Protein AF-A0A4Y2S708-F1 (afdb_monomer_lite)

Structure (mmCIF, N/CA/C/O backbone):
data_AF-A0A4Y2S708-F1
#
_entry.id   AF-A0A4Y2S708-F1
#
loop_
_atom_site.group_PDB
_atom_site.id
_atom_site.type_symbol
_atom_site.label_atom_id
_atom_site.label_alt_id
_atom_site.label_comp_id
_atom_site.label_asym_id
_atom_site.label_entity_id
_atom_site.label_seq_id
_atom_site.pdbx_PDB_ins_code
_atom_site.Cartn_x
_atom_site.Cartn_y
_atom_site.Cartn_z
_atom_site.occupancy
_atom_site.B_iso_or_equiv
_atom_site.auth_seq_id
_atom_site.auth_comp_id
_atom_site.auth_asym_id
_atom_site.auth_atom_id
_atom_site.pdbx_PDB_model_num
ATOM 1 N N . MET A 1 1 ? -15.822 1.190 49.342 1.00 62.78 1 MET A N 1
ATOM 2 C CA . MET A 1 1 ? -14.462 1.356 48.765 1.00 62.78 1 MET A CA 1
ATOM 3 C C . MET A 1 1 ? -14.184 0.356 47.641 1.00 62.78 1 MET A C 1
ATOM 5 O O . MET A 1 1 ? -13.714 0.792 46.601 1.00 62.78 1 MET A O 1
ATOM 9 N N . LYS A 1 2 ? -14.502 -0.943 47.800 1.00 67.94 2 LYS A N 1
ATOM 10 C CA . LYS A 1 2 ? -14.349 -1.955 46.733 1.00 67.94 2 LYS A CA 1
ATOM 11 C C . LYS A 1 2 ? -15.223 -1.696 45.495 1.00 67.94 2 LYS A C 1
ATOM 13 O O . LYS A 1 2 ? -14.711 -1.784 44.386 1.00 67.94 2 LYS A O 1
ATOM 18 N N . ASP A 1 3 ? -16.478 -1.296 45.686 1.00 76.81 3 ASP A N 1
ATOM 19 C CA . ASP A 1 3 ? -17.435 -1.170 44.571 1.00 76.81 3 ASP A CA 1
ATOM 20 C C . ASP A 1 3 ? -17.093 -0.006 43.628 1.00 76.81 3 ASP A C 1
ATOM 22 O O . ASP A 1 3 ? -17.078 -0.171 42.413 1.00 76.81 3 ASP A O 1
ATOM 26 N N . GLY A 1 4 ? -16.670 1.138 44.179 1.00 85.38 4 GLY A N 1
ATOM 27 C CA . GLY A 1 4 ? -16.235 2.287 43.374 1.00 85.38 4 GLY A CA 1
ATOM 28 C C . GLY A 1 4 ? -14.903 2.078 42.641 1.00 85.38 4 GLY A C 1
ATOM 29 O O . GLY A 1 4 ? -14.656 2.724 41.625 1.00 85.38 4 GLY A O 1
ATOM 30 N N . PHE A 1 5 ? -14.030 1.184 43.123 1.00 81.44 5 PHE A N 1
ATOM 31 C CA . PHE A 1 5 ? -12.820 0.805 42.38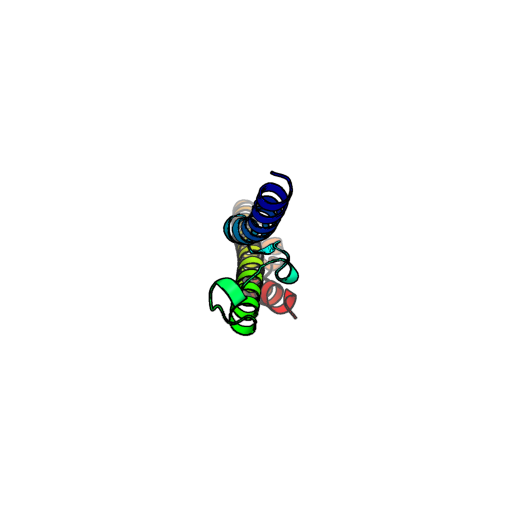5 1.00 81.44 5 PHE A CA 1
ATOM 32 C C . PHE A 1 5 ? -13.162 -0.101 41.201 1.00 81.44 5 PHE A C 1
ATOM 34 O O . PHE A 1 5 ? -12.671 0.141 40.102 1.00 81.44 5 PHE A O 1
ATOM 41 N N . ALA A 1 6 ? -14.018 -1.105 41.413 1.00 84.88 6 ALA A N 1
ATOM 42 C CA . ALA A 1 6 ? -14.458 -2.007 40.352 1.00 84.88 6 ALA A CA 1
ATOM 43 C C . ALA A 1 6 ? -15.140 -1.236 39.209 1.00 84.88 6 ALA A C 1
ATOM 45 O O . ALA A 1 6 ? -14.780 -1.418 38.050 1.00 84.88 6 ALA A O 1
ATOM 46 N N . GLU A 1 7 ? -16.031 -0.299 39.538 1.00 86.00 7 GLU A N 1
ATOM 47 C CA . GLU A 1 7 ? -16.711 0.552 38.556 1.00 86.00 7 GLU A CA 1
ATOM 48 C C . GLU A 1 7 ? -15.729 1.416 37.743 1.00 86.00 7 GLU A C 1
ATOM 50 O O . GLU A 1 7 ? -15.747 1.403 36.511 1.00 86.00 7 GLU A O 1
ATOM 55 N N . ARG A 1 8 ? -14.811 2.126 38.415 1.00 84.25 8 ARG A N 1
ATOM 56 C CA . ARG A 1 8 ? -13.795 2.956 37.740 1.00 84.25 8 ARG A CA 1
ATOM 57 C C . ARG A 1 8 ? -12.823 2.127 36.905 1.00 84.25 8 ARG A C 1
ATOM 59 O O . ARG A 1 8 ? -12.351 2.598 35.874 1.00 84.25 8 ARG A O 1
ATOM 66 N N . PHE A 1 9 ? -12.509 0.908 37.338 1.00 77.38 9 PHE A N 1
ATOM 67 C CA . PHE A 1 9 ? -11.649 -0.005 36.594 1.00 77.38 9 PHE A CA 1
ATOM 68 C C . PHE A 1 9 ? -12.329 -0.510 35.312 1.00 77.38 9 PHE A C 1
ATOM 70 O O . PHE A 1 9 ? -11.681 -0.575 34.268 1.00 77.38 9 PHE A O 1
ATOM 77 N N . GLU A 1 10 ? -13.634 -0.793 35.346 1.00 80.50 10 GLU A N 1
ATOM 78 C CA . GLU A 1 10 ? -14.406 -1.130 34.142 1.00 80.50 10 GLU A CA 1
ATOM 79 C C . GLU A 1 10 ? -14.534 0.051 33.171 1.00 80.50 10 GLU A C 1
ATOM 81 O O . GLU A 1 10 ? -14.322 -0.101 31.964 1.00 80.50 10 GLU A O 1
ATOM 86 N N . GLN A 1 11 ? -14.773 1.258 33.690 1.00 79.00 11 GLN A N 1
ATOM 87 C CA . GLN A 1 11 ? -14.733 2.482 32.883 1.00 79.00 11 GLN A CA 1
ATOM 88 C C . GLN A 1 11 ? -13.351 2.695 32.257 1.00 79.00 11 GLN A C 1
ATOM 90 O O . GLN A 1 11 ? -13.249 3.022 31.078 1.00 79.00 11 GLN A O 1
ATOM 95 N N . PHE A 1 12 ? -12.271 2.462 33.009 1.00 77.69 12 PHE A N 1
ATOM 96 C CA . PHE A 1 12 ? -10.911 2.558 32.486 1.00 77.69 12 PHE A CA 1
ATOM 97 C C . PHE A 1 12 ? -10.649 1.548 31.365 1.00 77.69 12 PHE A C 1
ATOM 99 O O . PHE A 1 12 ? -10.101 1.930 30.334 1.00 77.69 12 PHE A O 1
ATOM 106 N N . LYS A 1 13 ? -11.055 0.281 31.528 1.00 73.31 13 LYS A N 1
ATOM 107 C CA . LYS A 1 13 ? -10.931 -0.735 30.469 1.00 73.31 13 LYS A CA 1
ATOM 108 C C . LYS A 1 13 ? -11.685 -0.320 29.204 1.00 73.31 13 LYS A C 1
ATOM 110 O O . LYS A 1 13 ? -11.125 -0.413 28.118 1.00 73.31 13 LYS A O 1
ATOM 115 N N . THR A 1 14 ? -12.890 0.223 29.362 1.00 74.62 14 THR A N 1
ATOM 116 C CA . THR A 1 14 ? -13.697 0.751 28.253 1.00 74.62 14 THR A CA 1
ATOM 117 C C . THR A 1 14 ? -13.000 1.924 27.554 1.00 74.62 14 THR A C 1
ATOM 119 O O . THR A 1 14 ? -12.827 1.926 26.337 1.00 74.62 14 THR A O 1
ATOM 122 N N . ASN A 1 15 ? -12.513 2.896 28.328 1.00 80.06 15 ASN A N 1
ATOM 123 C CA . ASN A 1 15 ? -11.806 4.065 27.806 1.00 80.06 15 ASN A CA 1
ATOM 124 C C . ASN A 1 15 ? -10.488 3.688 27.126 1.00 80.06 15 ASN A C 1
ATOM 126 O O . ASN A 1 15 ? -10.103 4.313 26.143 1.00 80.06 15 ASN A O 1
ATOM 130 N N . LYS A 1 16 ? -9.795 2.659 27.622 1.00 83.25 16 LYS A N 1
ATOM 131 C CA . LYS A 1 16 ? -8.536 2.176 27.052 1.00 83.25 16 LYS A CA 1
ATOM 132 C C . LYS A 1 16 ? -8.720 1.695 25.612 1.00 83.25 16 LYS A C 1
ATOM 134 O O . LYS A 1 16 ? -7.917 2.067 24.760 1.00 83.25 16 LYS A O 1
ATOM 139 N N . SER A 1 17 ? -9.764 0.917 25.331 1.00 79.00 17 SER A N 1
ATOM 140 C CA . SER A 1 17 ? -10.054 0.432 23.975 1.00 79.00 17 SER A CA 1
ATOM 141 C C . SER A 1 17 ? -10.441 1.573 23.030 1.00 79.00 17 SER A C 1
ATOM 143 O O . SER A 1 17 ? -9.963 1.629 21.899 1.00 79.00 17 SER A O 1
ATOM 145 N N . THR A 1 18 ? -11.217 2.549 23.512 1.00 82.31 18 THR A N 1
ATOM 146 C CA . THR A 1 18 ? -11.538 3.768 22.748 1.00 82.31 18 THR A CA 1
ATOM 147 C C . THR A 1 18 ? -10.291 4.605 22.446 1.00 82.31 18 THR A C 1
ATOM 149 O O . THR A 1 18 ? -10.117 5.085 21.330 1.00 82.31 18 THR A O 1
ATOM 152 N N . LEU A 1 19 ? -9.379 4.754 23.410 1.00 84.19 19 LEU A N 1
ATOM 153 C CA . LEU A 1 19 ? -8.104 5.445 23.198 1.00 84.19 19 LEU A CA 1
ATOM 154 C C . LEU A 1 19 ? -7.201 4.693 22.212 1.00 84.19 19 LEU A C 1
ATOM 156 O O . LEU A 1 19 ? -6.520 5.329 21.408 1.00 84.19 19 LEU A O 1
ATOM 160 N N . ALA A 1 20 ? -7.214 3.358 22.235 1.00 86.19 20 ALA A N 1
ATOM 161 C CA . ALA A 1 20 ? -6.473 2.546 21.275 1.00 86.19 20 ALA A CA 1
ATOM 162 C C . ALA A 1 20 ? -6.935 2.813 19.835 1.00 86.19 20 ALA A C 1
ATOM 164 O O . ALA A 1 20 ? -6.083 2.962 18.963 1.00 86.19 20 ALA A O 1
ATOM 165 N N . LEU A 1 21 ? -8.245 2.991 19.609 1.00 85.38 21 LEU A N 1
ATOM 166 C CA . LEU A 1 21 ? -8.795 3.365 18.301 1.00 85.38 21 LEU A CA 1
ATOM 167 C C . LEU A 1 21 ? -8.226 4.696 17.791 1.00 85.38 21 LEU A C 1
ATOM 169 O O . LEU A 1 21 ? -7.918 4.816 16.612 1.00 85.38 21 LEU A O 1
ATOM 173 N N . ILE A 1 22 ? -8.065 5.690 18.667 1.00 84.88 22 ILE A N 1
ATOM 174 C CA . ILE A 1 22 ? -7.548 7.018 18.293 1.00 84.88 22 ILE A CA 1
ATOM 175 C C . ILE A 1 22 ? -6.052 6.953 17.962 1.00 84.88 22 ILE A C 1
ATOM 177 O O . ILE A 1 22 ? -5.593 7.600 17.023 1.00 84.88 22 ILE A O 1
ATOM 181 N N . VAL A 1 23 ? -5.286 6.181 18.737 1.00 87.81 23 VAL A N 1
ATOM 182 C CA . VAL A 1 23 ? -3.824 6.096 18.598 1.00 87.81 23 VAL A CA 1
ATOM 183 C C . VAL A 1 23 ? -3.410 5.142 17.476 1.00 87.81 23 VAL A C 1
ATOM 185 O O . VAL A 1 23 ? -2.415 5.385 16.798 1.00 87.81 23 VAL A O 1
ATOM 188 N N . ASN A 1 24 ? -4.140 4.043 17.285 1.00 89.06 24 ASN A N 1
ATOM 189 C CA . ASN A 1 24 ? -3.820 3.014 16.303 1.00 89.06 24 ASN A CA 1
ATOM 190 C C . ASN A 1 24 ? -5.091 2.366 15.716 1.00 89.06 24 ASN A C 1
ATOM 192 O O . ASN A 1 24 ? -5.394 1.197 15.998 1.00 89.06 24 ASN A O 1
ATOM 196 N N . PRO A 1 25 ? -5.846 3.104 14.884 1.00 86.56 25 PRO A N 1
ATOM 197 C CA . PRO A 1 25 ? -7.157 2.668 14.405 1.00 86.56 25 PRO A CA 1
ATOM 198 C C . PRO A 1 25 ? -7.110 1.367 13.597 1.00 86.56 25 PRO A C 1
ATOM 200 O O . PRO A 1 25 ? -8.031 0.559 13.672 1.00 86.56 25 PRO A O 1
ATOM 203 N N . LEU A 1 26 ? -6.021 1.123 12.863 1.00 87.50 26 LEU A N 1
ATOM 204 C CA . LEU A 1 26 ? -5.879 -0.046 11.989 1.00 87.50 26 LEU A CA 1
ATOM 205 C C . LEU A 1 26 ? -5.740 -1.369 12.761 1.00 87.50 26 LEU A C 1
ATOM 207 O O . LEU A 1 26 ? -6.194 -2.409 12.277 1.00 87.50 26 LEU A O 1
ATOM 211 N N . ASN A 1 27 ? -5.161 -1.320 13.964 1.00 85.50 27 ASN A N 1
ATOM 212 C CA . ASN A 1 27 ? -4.853 -2.496 14.786 1.00 85.50 27 ASN A CA 1
ATOM 213 C C . ASN A 1 27 ? -5.799 -2.679 15.977 1.00 85.50 27 ASN A C 1
ATOM 215 O O . ASN A 1 27 ? -5.622 -3.603 16.771 1.00 85.50 27 ASN A O 1
ATOM 219 N N . THR A 1 28 ? -6.780 -1.795 16.141 1.00 84.12 28 THR A N 1
ATOM 220 C CA . THR A 1 28 ? -7.674 -1.848 17.297 1.00 84.12 28 THR A CA 1
ATOM 221 C C . THR A 1 28 ? -8.702 -2.966 17.143 1.00 84.12 28 THR A C 1
ATOM 223 O O . THR A 1 28 ? -9.325 -3.118 16.090 1.00 84.12 2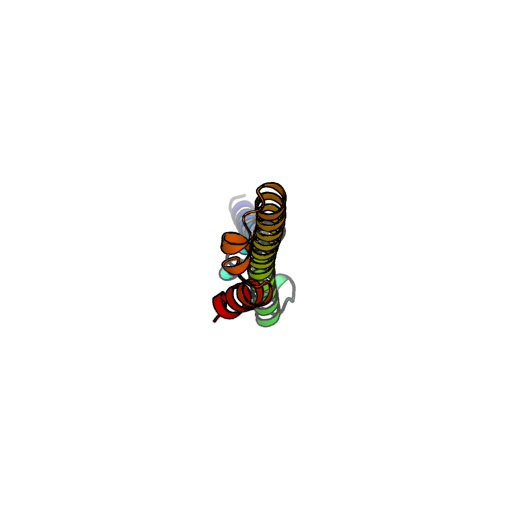8 THR A O 1
ATOM 226 N N . ASN A 1 29 ? -8.908 -3.741 18.212 1.00 81.31 29 ASN A N 1
ATOM 227 C CA . ASN A 1 29 ? -9.979 -4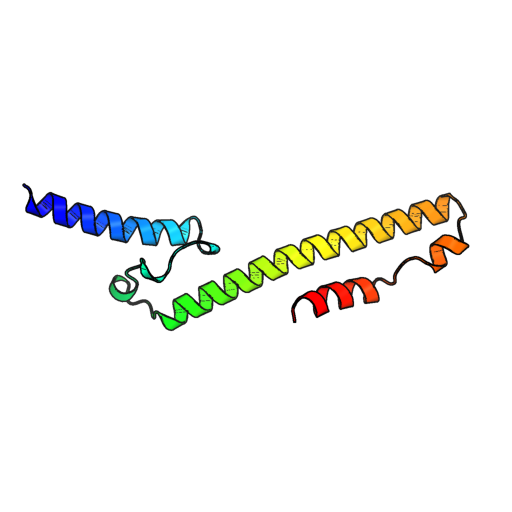.726 18.278 1.00 81.31 29 ASN A CA 1
ATOM 228 C C . ASN A 1 29 ? -11.325 -4.012 18.462 1.00 81.31 29 ASN A C 1
ATOM 230 O O . ASN A 1 29 ? -11.651 -3.551 19.554 1.00 81.31 29 ASN A O 1
ATOM 234 N N . THR A 1 30 ? -12.126 -3.942 17.401 1.00 77.25 30 THR A N 1
ATOM 235 C CA . THR A 1 30 ? -13.436 -3.275 17.427 1.00 77.25 30 THR A CA 1
ATOM 236 C C . THR A 1 30 ? -14.435 -3.937 18.367 1.00 77.25 30 THR A C 1
ATOM 238 O O . THR A 1 30 ? -15.365 -3.275 18.810 1.00 77.25 30 THR A O 1
ATOM 241 N N . ASN A 1 31 ? -14.238 -5.216 18.708 1.00 80.94 31 ASN A N 1
ATOM 242 C CA . ASN A 1 31 ? -15.126 -5.950 19.614 1.00 80.94 31 ASN A CA 1
ATOM 243 C C . ASN A 1 31 ? -14.997 -5.485 21.072 1.00 80.94 31 ASN A C 1
ATOM 245 O O . ASN A 1 31 ? -15.873 -5.758 21.884 1.00 80.94 31 ASN A O 1
ATOM 249 N N . GLU A 1 32 ? -13.902 -4.803 21.414 1.00 79.50 32 GLU A N 1
ATOM 250 C CA . GLU A 1 32 ? -13.637 -4.302 22.767 1.00 79.50 32 GLU A CA 1
ATOM 251 C C . GLU A 1 32 ? -14.052 -2.833 22.950 1.00 79.50 32 GLU A C 1
ATOM 253 O O . GLU A 1 32 ? -13.869 -2.270 24.030 1.00 79.50 32 GLU A O 1
ATOM 258 N N . ILE A 1 33 ? -14.590 -2.193 21.907 1.00 81.69 33 ILE A N 1
ATOM 259 C CA . ILE A 1 33 ? -15.009 -0.790 21.939 1.00 81.69 33 ILE A CA 1
ATOM 260 C C . ILE A 1 33 ? -16.498 -0.725 22.286 1.00 81.69 33 ILE A C 1
ATOM 262 O O . ILE A 1 33 ? -17.338 -1.242 21.553 1.00 81.69 33 ILE A O 1
ATOM 266 N N . ASN A 1 34 ? -16.844 -0.033 23.374 1.00 77.88 34 ASN A N 1
ATOM 267 C CA . ASN A 1 34 ? -18.238 0.210 23.752 1.00 77.88 34 ASN A CA 1
ATOM 268 C C . ASN A 1 34 ? -18.852 1.349 22.917 1.00 77.88 34 ASN A C 1
ATOM 270 O O . ASN A 1 34 ? -19.064 2.462 23.397 1.00 77.88 34 ASN A O 1
ATOM 274 N N . ILE A 1 35 ? -19.104 1.073 21.644 1.00 77.00 35 ILE A N 1
ATOM 275 C CA . ILE A 1 35 ? -19.636 2.027 20.661 1.00 77.00 35 ILE A CA 1
ATOM 276 C C . ILE A 1 35 ? -21.080 2.466 20.940 1.00 77.00 35 ILE A C 1
ATOM 278 O O . ILE A 1 35 ? -21.437 3.607 20.644 1.00 77.00 35 ILE A O 1
ATOM 282 N N . GLU A 1 36 ? -21.882 1.603 21.571 1.00 75.00 36 GLU A N 1
ATOM 283 C CA . GLU A 1 36 ? -23.281 1.886 21.916 1.00 75.00 36 GLU A CA 1
ATOM 284 C C . GLU A 1 36 ? -23.390 3.061 22.891 1.00 75.00 36 GLU A C 1
ATOM 286 O O . GLU A 1 36 ? -24.262 3.916 22.746 1.00 75.00 36 GLU A O 1
ATOM 291 N N . SER A 1 37 ? -22.447 3.163 23.836 1.00 75.62 37 SER A N 1
ATOM 292 C CA . SER A 1 37 ? -22.396 4.266 24.806 1.00 75.62 37 SER A CA 1
ATOM 293 C C . SER A 1 37 ? -22.189 5.648 24.172 1.00 75.62 37 SER A C 1
ATOM 295 O O . SER A 1 37 ? -22.511 6.660 24.793 1.00 75.62 37 SER A O 1
ATOM 297 N N . PHE A 1 38 ? -21.704 5.699 22.927 1.00 75.81 38 PHE A N 1
ATOM 298 C CA . PHE A 1 38 ? -21.497 6.934 22.169 1.00 75.81 38 PHE A CA 1
ATOM 299 C C . PHE A 1 38 ? -22.609 7.208 21.147 1.00 75.81 38 PHE A C 1
ATOM 301 O O . PHE A 1 38 ? -22.537 8.205 20.431 1.00 75.81 38 PHE A O 1
ATOM 308 N N . GLY A 1 39 ? -23.622 6.337 21.049 1.00 81.12 39 GLY A N 1
ATOM 309 C CA . GLY A 1 39 ? -24.662 6.438 20.021 1.00 81.12 39 GLY A CA 1
ATOM 310 C C . GLY A 1 39 ? -24.131 6.246 18.595 1.00 81.12 39 GLY A C 1
ATOM 311 O O . GLY A 1 39 ? -24.718 6.770 17.650 1.00 81.12 39 GLY A O 1
ATOM 312 N N . ILE A 1 40 ? -23.004 5.543 18.435 1.00 83.56 40 ILE A N 1
ATOM 313 C CA . ILE A 1 40 ? -22.373 5.281 17.137 1.00 83.56 40 ILE A CA 1
ATOM 314 C C . ILE A 1 40 ? -22.898 3.959 16.577 1.00 83.56 40 ILE A C 1
ATOM 316 O O . ILE A 1 40 ? -22.907 2.944 17.273 1.00 83.56 40 ILE A O 1
ATOM 320 N N . ASP A 1 41 ? -23.279 3.960 15.299 1.00 87.50 41 ASP A N 1
ATOM 321 C CA . ASP A 1 41 ? -23.665 2.739 14.596 1.00 87.50 41 ASP A CA 1
ATOM 322 C C . ASP A 1 41 ? -22.456 1.815 14.359 1.00 87.50 41 ASP A C 1
ATOM 324 O O . ASP A 1 41 ? -21.432 2.216 13.796 1.00 87.50 41 ASP A O 1
ATOM 328 N N . ALA A 1 42 ? -22.593 0.555 14.778 1.00 83.88 42 ALA A N 1
ATOM 329 C CA . ALA A 1 42 ? -21.543 -0.454 14.674 1.00 83.88 42 ALA A CA 1
ATOM 330 C C . ALA A 1 42 ? -21.158 -0.763 13.226 1.00 83.88 42 ALA A C 1
ATOM 332 O O . ALA A 1 42 ? -19.971 -0.912 12.923 1.00 83.88 42 ALA A O 1
ATOM 333 N N . GLY A 1 43 ? -22.151 -0.833 12.335 1.00 87.31 43 GLY A N 1
ATOM 334 C CA . GLY A 1 43 ? -21.933 -1.093 10.917 1.00 87.31 43 GLY A CA 1
ATOM 335 C C . GLY A 1 43 ? -21.136 0.032 10.266 1.00 87.31 43 GLY A C 1
ATOM 336 O O . GLY A 1 43 ? -20.133 -0.224 9.600 1.00 87.31 43 GLY A O 1
ATOM 337 N N . LEU A 1 44 ? -21.517 1.283 10.528 1.00 88.31 44 LEU A N 1
ATOM 338 C CA . LEU A 1 44 ? -20.831 2.465 10.020 1.00 88.31 44 LEU A CA 1
ATOM 339 C C . LEU A 1 44 ? -19.371 2.520 10.481 1.00 88.31 44 LEU A C 1
ATOM 341 O O . LEU A 1 44 ? -18.486 2.757 9.658 1.00 88.31 44 LEU A O 1
ATOM 345 N N . LEU A 1 45 ? -19.100 2.263 11.766 1.00 85.94 45 LEU A N 1
ATOM 346 C CA . LEU A 1 45 ? -17.726 2.251 12.274 1.00 85.94 45 LEU A CA 1
ATOM 347 C C . LEU A 1 45 ? -16.887 1.155 11.602 1.00 85.94 45 LEU A C 1
ATOM 349 O O . LEU A 1 45 ? -15.750 1.407 11.197 1.00 85.94 45 LEU A O 1
ATOM 353 N N . GLN A 1 46 ? -17.439 -0.051 11.451 1.00 85.75 46 GLN A N 1
ATOM 354 C CA . GLN A 1 46 ? -16.750 -1.145 10.763 1.00 85.75 46 GLN A CA 1
ATOM 355 C C . GLN A 1 46 ? -16.446 -0.790 9.305 1.00 85.75 46 GLN A C 1
ATOM 357 O O . GLN A 1 46 ? -15.319 -0.993 8.853 1.00 85.75 46 GLN A O 1
ATOM 362 N N . MET A 1 47 ? -17.407 -0.201 8.589 1.00 89.75 47 MET A N 1
ATOM 363 C CA . MET A 1 47 ? -17.215 0.253 7.210 1.00 89.75 47 MET A CA 1
ATOM 364 C C . MET A 1 47 ? -16.116 1.314 7.104 1.00 89.75 47 MET A C 1
ATOM 366 O O . MET A 1 47 ? -15.258 1.220 6.228 1.00 89.75 47 MET A O 1
ATOM 370 N N . GLN A 1 48 ? -16.088 2.291 8.015 1.00 89.12 48 GLN A N 1
ATOM 371 C CA . GLN A 1 48 ? -15.048 3.323 8.036 1.00 89.12 48 GLN A CA 1
ATOM 372 C C . GLN A 1 48 ? -13.655 2.747 8.318 1.00 89.12 48 GLN A C 1
ATOM 374 O O . GLN A 1 48 ? -12.677 3.161 7.695 1.00 89.12 48 GLN A O 1
ATOM 379 N N . LEU A 1 49 ? -13.547 1.767 9.217 1.00 89.44 49 LEU A N 1
ATOM 380 C CA . LEU A 1 49 ? -12.273 1.104 9.504 1.00 89.44 49 LEU A CA 1
ATOM 381 C C . LEU A 1 49 ? -11.797 0.222 8.347 1.00 89.44 49 LEU A C 1
ATOM 383 O O . LEU A 1 49 ? -10.596 0.164 8.083 1.00 89.44 49 LEU A O 1
ATOM 387 N N . MET A 1 50 ? -12.714 -0.438 7.635 1.00 90.38 50 MET A N 1
ATOM 388 C CA . MET A 1 50 ? -12.385 -1.156 6.401 1.00 90.38 50 MET A CA 1
ATOM 389 C C . MET A 1 50 ? -11.872 -0.201 5.321 1.00 90.38 50 MET A C 1
ATOM 391 O O . MET A 1 50 ? -10.831 -0.468 4.725 1.00 90.38 50 MET A O 1
ATOM 395 N N . ASP A 1 51 ? -12.548 0.929 5.112 1.00 92.94 51 ASP A N 1
ATOM 396 C CA . ASP A 1 51 ? -12.116 1.957 4.160 1.00 92.94 51 ASP A CA 1
ATOM 397 C C . ASP A 1 51 ? -10.723 2.505 4.514 1.00 92.94 51 ASP A C 1
ATOM 399 O O . ASP A 1 51 ? -9.858 2.636 3.648 1.00 92.94 51 ASP A O 1
ATOM 403 N N . LEU A 1 52 ? -10.448 2.737 5.802 1.00 92.44 52 LEU A N 1
ATOM 404 C CA . LEU A 1 52 ? -9.129 3.172 6.261 1.00 92.44 52 LEU A CA 1
ATOM 405 C C . LEU A 1 52 ? -8.036 2.126 5.985 1.00 92.44 52 LEU A C 1
ATOM 407 O O . LEU A 1 52 ? -6.963 2.486 5.506 1.00 92.44 52 LEU A O 1
ATOM 411 N N . LYS A 1 53 ? -8.308 0.836 6.231 1.00 91.06 53 LYS A N 1
ATOM 412 C CA . LYS A 1 53 ? -7.379 -0.266 5.913 1.00 91.06 53 LYS A CA 1
ATOM 413 C C . LYS A 1 53 ? -7.091 -0.362 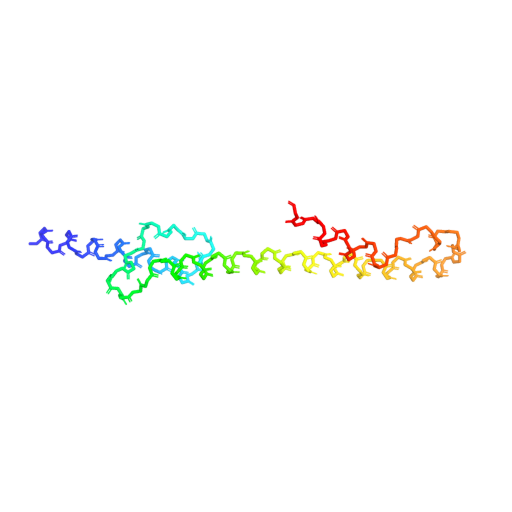4.419 1.00 91.06 53 LYS A C 1
ATOM 415 O O . LYS A 1 53 ? -5.946 -0.560 4.023 1.00 91.06 53 LYS A O 1
ATOM 420 N N . ILE A 1 54 ? -8.120 -0.200 3.590 1.00 92.31 54 ILE A N 1
ATOM 421 C CA . ILE A 1 54 ? -7.975 -0.191 2.133 1.00 92.31 54 ILE A CA 1
ATOM 422 C C . ILE A 1 54 ? -7.103 0.997 1.710 1.00 92.31 54 ILE A C 1
ATOM 424 O O . ILE A 1 54 ? -6.154 0.810 0.952 1.00 92.31 54 ILE A O 1
ATOM 428 N N . LYS A 1 55 ? -7.356 2.202 2.234 1.00 93.25 55 LYS A N 1
ATOM 429 C CA . LYS A 1 55 ? -6.534 3.391 1.949 1.00 93.25 55 LYS A CA 1
ATOM 430 C C . LYS A 1 55 ? -5.071 3.208 2.347 1.00 93.25 55 LYS A C 1
ATOM 432 O O . LYS A 1 55 ? -4.197 3.588 1.571 1.00 93.25 55 LYS A O 1
ATOM 437 N N . ASP A 1 56 ? -4.805 2.622 3.511 1.00 93.06 56 ASP A N 1
ATOM 438 C CA . ASP A 1 56 ? -3.444 2.331 3.973 1.00 93.06 56 ASP A CA 1
ATOM 439 C C . ASP A 1 56 ? -2.721 1.352 3.031 1.00 93.06 56 ASP A C 1
ATOM 441 O O . ASP A 1 56 ? -1.624 1.640 2.545 1.00 93.06 56 ASP A O 1
ATOM 445 N N . LEU A 1 57 ? -3.393 0.258 2.652 1.00 92.00 57 LEU A N 1
ATOM 446 C CA . LEU A 1 57 ? -2.881 -0.708 1.676 1.00 92.00 57 LEU A CA 1
ATOM 447 C C . LEU A 1 57 ? -2.542 -0.045 0.330 1.00 92.00 57 LEU A C 1
ATOM 449 O O . LEU A 1 57 ? -1.472 -0.282 -0.238 1.00 92.00 57 LEU A O 1
ATOM 453 N N . TRP A 1 58 ? -3.442 0.796 -0.184 1.00 93.69 58 TRP A N 1
ATOM 454 C CA . TRP A 1 58 ? -3.226 1.529 -1.431 1.00 93.69 58 TRP A CA 1
ATOM 455 C C . TRP A 1 58 ? -2.085 2.537 -1.327 1.00 93.69 58 TRP A C 1
ATOM 457 O O . TRP A 1 58 ? -1.292 2.648 -2.260 1.00 93.69 58 TRP A O 1
ATOM 467 N N . SER A 1 59 ? -1.959 3.233 -0.196 1.00 94.06 59 SER A N 1
ATOM 468 C CA . SER A 1 59 ? -0.857 4.164 0.062 1.00 94.06 59 SER A CA 1
ATOM 469 C C . SER A 1 59 ? 0.504 3.464 -0.029 1.00 94.06 59 SER A C 1
ATOM 471 O O . SER A 1 59 ? 1.407 3.938 -0.727 1.00 94.06 59 SER A O 1
ATOM 473 N N . GLY A 1 60 ? 0.633 2.285 0.591 1.00 93.00 60 GLY A N 1
ATOM 474 C CA . GLY A 1 60 ? 1.841 1.461 0.503 1.00 93.00 60 GLY A CA 1
ATOM 475 C C . GLY A 1 60 ? 2.168 1.049 -0.935 1.00 93.00 60 GLY A C 1
ATOM 476 O O . GLY A 1 60 ? 3.291 1.249 -1.400 1.00 93.00 60 GLY A O 1
ATOM 477 N N . LYS A 1 61 ? 1.172 0.560 -1.685 1.00 91.31 61 LYS A N 1
ATOM 478 C CA . LYS A 1 61 ? 1.350 0.165 -3.094 1.00 91.31 61 LYS A CA 1
ATOM 479 C C . LYS A 1 61 ? 1.716 1.335 -4.002 1.00 91.31 61 LYS A C 1
ATOM 481 O O . LYS A 1 61 ? 2.575 1.184 -4.867 1.00 91.31 61 LYS A O 1
ATOM 486 N N . PHE A 1 62 ? 1.102 2.503 -3.819 1.00 94.44 62 PHE A N 1
ATOM 487 C CA . PHE A 1 62 ? 1.461 3.692 -4.594 1.00 94.44 62 PHE A CA 1
ATOM 488 C C . PHE A 1 62 ? 2.862 4.196 -4.259 1.00 94.44 62 PHE A C 1
ATOM 490 O O . PHE A 1 62 ? 3.568 4.646 -5.159 1.00 94.44 62 PHE A O 1
ATOM 497 N N . THR A 1 63 ? 3.291 4.065 -3.003 1.00 96.50 63 THR A N 1
ATOM 498 C CA . THR A 1 63 ? 4.670 4.367 -2.602 1.00 96.50 63 THR A CA 1
ATOM 499 C C . THR A 1 63 ? 5.658 3.434 -3.302 1.00 96.50 63 THR A C 1
ATOM 501 O O . THR A 1 63 ? 6.628 3.901 -3.894 1.00 96.50 63 THR A O 1
ATOM 504 N N . GLU A 1 64 ? 5.381 2.129 -3.323 1.00 95.50 64 GLU A N 1
ATOM 505 C CA . GLU A 1 64 ? 6.216 1.149 -4.025 1.00 95.50 64 GLU A CA 1
ATOM 506 C C . GLU A 1 64 ? 6.248 1.396 -5.543 1.00 95.50 64 GLU A C 1
ATOM 508 O O . GLU A 1 64 ? 7.318 1.394 -6.156 1.00 95.50 64 GLU A O 1
ATOM 513 N N . LEU A 1 65 ? 5.087 1.648 -6.159 1.00 95.75 65 LEU A N 1
ATOM 514 C CA . LEU A 1 65 ? 4.990 1.970 -7.583 1.00 95.75 65 LEU A CA 1
ATOM 515 C C . LEU A 1 65 ? 5.793 3.229 -7.917 1.00 95.75 65 LEU A C 1
ATOM 517 O O . LEU A 1 65 ? 6.537 3.230 -8.895 1.00 95.75 65 LEU A O 1
ATOM 521 N N . LYS A 1 66 ? 5.682 4.278 -7.095 1.00 96.94 66 LYS A N 1
ATOM 522 C CA . LYS A 1 66 ? 6.465 5.503 -7.254 1.00 96.94 66 LYS A CA 1
ATOM 523 C C . LYS A 1 66 ? 7.965 5.198 -7.257 1.00 96.94 66 LYS A C 1
ATOM 525 O O . LYS A 1 66 ? 8.640 5.599 -8.199 1.00 96.94 66 LYS A O 1
ATOM 530 N N . SER A 1 67 ? 8.471 4.449 -6.275 1.00 97.06 67 SER A N 1
ATOM 531 C CA . SER A 1 67 ? 9.896 4.090 -6.228 1.00 97.06 67 SER A CA 1
ATOM 532 C C . SER A 1 67 ? 10.342 3.272 -7.441 1.00 97.06 67 SER A C 1
ATOM 534 O O . SER A 1 67 ? 11.406 3.542 -7.988 1.00 97.06 67 SER A O 1
ATOM 536 N N . LYS A 1 68 ? 9.522 2.329 -7.925 1.00 96.25 68 LYS A N 1
ATOM 537 C CA . LYS A 1 68 ? 9.831 1.570 -9.151 1.00 96.25 68 LYS A CA 1
ATOM 538 C C . LYS A 1 68 ? 9.907 2.465 -10.388 1.00 96.25 68 LYS A C 1
ATOM 540 O O . LYS A 1 68 ? 10.747 2.237 -11.250 1.00 96.25 68 LYS A O 1
ATOM 545 N N . LEU A 1 69 ? 9.037 3.471 -10.491 1.00 97.00 69 LEU A N 1
ATOM 546 C CA . LEU A 1 69 ? 9.065 4.433 -11.596 1.00 97.00 69 LEU A CA 1
ATOM 547 C C . LEU A 1 69 ? 10.295 5.344 -11.530 1.00 97.00 69 LEU A C 1
ATOM 549 O O . LEU A 1 69 ? 10.913 5.599 -12.561 1.00 97.00 69 LEU A O 1
ATOM 553 N N . GLU A 1 70 ? 10.668 5.798 -10.333 1.00 97.62 70 GLU A N 1
ATOM 554 C CA . GLU A 1 70 ? 11.896 6.568 -10.113 1.00 97.62 70 GLU A CA 1
ATOM 555 C C . GLU A 1 70 ? 13.137 5.746 -10.490 1.00 97.62 70 GLU A C 1
ATOM 557 O O . GLU A 1 70 ? 13.986 6.221 -11.242 1.00 97.62 70 GLU A O 1
ATOM 562 N N . GLU A 1 71 ? 13.216 4.490 -10.042 1.00 97.00 71 GLU A N 1
ATOM 563 C CA . GLU A 1 71 ? 14.315 3.583 -10.380 1.00 97.00 71 GLU A CA 1
ATOM 564 C C . GLU A 1 71 ? 14.400 3.318 -11.888 1.00 97.00 71 GLU A C 1
ATOM 566 O O . GLU A 1 71 ? 15.488 3.366 -12.464 1.00 97.00 71 GLU A O 1
ATOM 571 N N . LEU A 1 72 ? 13.260 3.096 -12.547 1.00 96.69 72 LEU A N 1
ATOM 572 C CA . LEU A 1 72 ? 13.198 2.900 -13.994 1.00 96.69 72 LEU A CA 1
ATOM 573 C C . LEU A 1 72 ? 13.794 4.095 -14.749 1.00 96.69 72 LEU A C 1
ATOM 575 O O . LEU A 1 72 ? 14.540 3.916 -15.712 1.00 96.69 72 LEU A O 1
ATOM 579 N N . GLU A 1 73 ? 13.467 5.315 -14.324 1.00 96.75 73 GLU A N 1
ATOM 580 C CA . GLU A 1 73 ? 13.966 6.526 -14.972 1.00 96.75 73 GLU A CA 1
ATOM 581 C C . GLU A 1 73 ? 15.471 6.707 -14.749 1.00 96.75 73 GLU A C 1
ATOM 583 O O . GLU A 1 73 ? 16.210 7.004 -15.689 1.00 96.75 73 GLU A O 1
ATOM 588 N N . VAL A 1 74 ? 15.952 6.411 -13.540 1.00 96.50 74 VAL A N 1
ATOM 589 C CA . VAL A 1 74 ? 17.388 6.376 -13.234 1.00 96.50 74 VAL A CA 1
ATOM 590 C C . VAL A 1 74 ? 18.118 5.356 -14.119 1.00 96.50 74 VAL A C 1
ATOM 592 O O . VAL A 1 74 ? 19.155 5.681 -14.701 1.00 96.50 74 VAL A O 1
ATOM 595 N N . GLN A 1 75 ? 17.569 4.150 -14.287 1.00 95.88 75 GLN A N 1
ATOM 596 C CA . GLN A 1 75 ? 18.151 3.113 -15.145 1.00 95.88 75 GLN A CA 1
ATOM 597 C C . GLN A 1 75 ? 18.222 3.549 -16.616 1.00 95.88 75 GLN A C 1
ATOM 599 O O . GLN A 1 75 ? 19.252 3.348 -17.266 1.00 95.88 75 GLN A O 1
ATOM 604 N N . LYS A 1 76 ? 17.170 4.195 -17.142 1.00 96.12 76 LYS A N 1
ATOM 605 C CA . LYS A 1 76 ? 17.188 4.751 -18.506 1.00 96.12 76 LYS A CA 1
ATOM 606 C C . LYS A 1 76 ? 18.306 5.773 -18.677 1.00 96.12 76 LYS A C 1
ATOM 608 O O . LYS A 1 76 ? 19.067 5.664 -19.639 1.00 96.12 76 LYS A O 1
ATOM 613 N N . CYS A 1 77 ? 18.432 6.724 -17.749 1.00 96.44 77 CYS A N 1
ATOM 614 C CA . CYS A 1 77 ? 19.491 7.734 -17.780 1.00 96.44 77 CYS A CA 1
ATOM 615 C C . CYS A 1 77 ? 20.881 7.083 -17.804 1.00 96.44 77 CYS A C 1
ATOM 617 O O . CYS A 1 77 ? 21.676 7.373 -18.697 1.00 96.44 77 CYS A O 1
ATOM 619 N N . MET A 1 78 ? 21.137 6.116 -16.915 1.00 96.44 78 MET A N 1
ATOM 620 C CA . MET A 1 78 ? 22.410 5.383 -16.875 1.00 96.44 78 MET A CA 1
ATOM 621 C C . MET A 1 78 ? 22.715 4.652 -18.190 1.00 96.44 78 MET A C 1
ATOM 623 O O . MET A 1 78 ? 23.862 4.610 -18.634 1.00 96.44 78 MET A O 1
ATOM 627 N N . HIS A 1 79 ? 21.715 4.043 -18.831 1.00 95.81 79 HIS A N 1
ATOM 628 C CA . HIS A 1 79 ? 21.915 3.346 -20.105 1.00 95.81 79 HIS A CA 1
ATOM 629 C C . HIS A 1 79 ? 22.186 4.300 -21.267 1.00 95.81 79 HIS A C 1
ATOM 631 O O . HIS A 1 79 ? 22.999 3.968 -22.133 1.00 95.81 79 HIS A O 1
ATOM 637 N N . ILE A 1 80 ? 21.555 5.477 -21.275 1.00 96.06 80 ILE A N 1
ATOM 638 C CA . ILE A 1 80 ? 21.818 6.531 -22.262 1.00 96.06 80 ILE A CA 1
ATOM 639 C C . ILE A 1 80 ? 23.253 7.044 -22.113 1.00 96.06 80 ILE A C 1
ATOM 641 O O . ILE A 1 80 ? 23.985 7.071 -23.103 1.00 96.06 80 ILE A O 1
ATOM 645 N N . GLU A 1 81 ? 23.678 7.372 -20.889 1.00 96.69 81 GLU A N 1
ATOM 646 C CA . GLU A 1 81 ? 25.047 7.820 -20.590 1.00 96.69 81 GLU A CA 1
ATOM 647 C C . GLU A 1 81 ? 26.104 6.785 -21.001 1.00 96.69 81 GLU A C 1
ATOM 649 O O . GLU A 1 81 ? 27.176 7.134 -21.485 1.00 96.69 81 GLU A O 1
ATOM 654 N N . GLN A 1 82 ? 25.791 5.496 -20.856 1.00 96.94 82 GLN A N 1
ATOM 655 C CA . GLN A 1 82 ? 26.680 4.391 -21.230 1.00 96.94 82 GLN A CA 1
ATOM 656 C C . GLN A 1 82 ? 26.539 3.952 -22.698 1.00 96.94 82 GLN A C 1
ATOM 658 O O . GLN A 1 82 ? 27.157 2.962 -23.093 1.00 96.94 82 GLN A O 1
ATOM 663 N N . HIS A 1 83 ? 25.711 4.630 -23.502 1.00 96.25 83 HIS A N 1
ATOM 664 C CA . HIS A 1 83 ? 25.398 4.268 -24.891 1.00 96.25 83 HIS A CA 1
ATOM 665 C C . HIS A 1 83 ? 24.918 2.811 -25.078 1.00 96.25 83 HIS A C 1
ATOM 667 O O . HIS A 1 83 ? 25.121 2.190 -26.126 1.00 96.25 83 HIS A O 1
ATOM 673 N N . LYS A 1 84 ? 24.245 2.244 -24.070 1.00 96.00 84 LYS A N 1
ATOM 674 C CA . LYS A 1 84 ? 23.722 0.868 -24.072 1.00 96.00 84 LYS A CA 1
ATOM 675 C C . LYS A 1 84 ? 22.334 0.796 -24.715 1.00 96.00 84 LYS A C 1
ATOM 677 O O . LYS A 1 84 ? 21.332 0.512 -24.061 1.00 96.00 84 LYS A O 1
ATOM 682 N N . TRP A 1 85 ? 22.275 1.022 -26.025 1.00 93.31 85 TRP A N 1
ATOM 683 C CA . TRP A 1 85 ? 21.018 1.079 -26.786 1.00 93.31 85 TRP A CA 1
ATOM 684 C C . TRP A 1 85 ? 20.211 -0.222 -26.793 1.00 93.31 85 TRP A C 1
ATOM 686 O O . TRP A 1 85 ? 18.991 -0.182 -26.921 1.00 93.31 85 TRP A O 1
ATOM 696 N N . THR A 1 86 ? 20.871 -1.375 -26.682 1.00 94.62 86 THR A N 1
ATOM 697 C CA . THR A 1 86 ? 20.195 -2.676 -26.588 1.00 94.62 86 THR A CA 1
ATOM 698 C C . THR A 1 86 ? 19.505 -2.839 -25.239 1.00 94.62 86 THR A C 1
ATOM 700 O O . THR A 1 86 ? 18.315 -3.120 -25.219 1.00 94.62 86 THR A O 1
ATOM 703 N N . ALA A 1 87 ? 20.196 -2.536 -24.136 1.00 93.06 87 ALA A N 1
ATOM 704 C CA . ALA A 1 87 ? 19.625 -2.602 -22.789 1.00 93.06 87 ALA A CA 1
ATOM 705 C C . ALA A 1 87 ? 18.433 -1.645 -22.610 1.00 93.06 87 ALA A C 1
ATOM 707 O O . ALA A 1 87 ? 17.458 -1.989 -21.955 1.00 93.06 87 ALA A O 1
ATOM 708 N N . LEU A 1 88 ? 18.464 -0.470 -23.253 1.00 93.44 88 LEU A N 1
ATOM 709 C CA . LEU A 1 88 ? 17.342 0.474 -23.241 1.00 93.44 88 LEU A CA 1
ATOM 710 C C . LEU A 1 88 ? 16.059 -0.110 -23.867 1.00 93.44 88 LEU A C 1
ATOM 712 O O . LEU A 1 88 ? 14.964 0.266 -23.457 1.00 93.44 88 LEU A O 1
ATOM 716 N N . LYS A 1 89 ? 16.174 -1.026 -24.842 1.00 91.62 89 LYS A N 1
ATOM 717 C CA . LYS A 1 89 ? 15.013 -1.694 -25.463 1.00 91.62 89 LYS A CA 1
ATOM 718 C C . LYS A 1 89 ? 14.373 -2.738 -24.552 1.00 91.62 89 LYS A C 1
ATOM 720 O O . LYS A 1 89 ? 13.183 -3.000 -24.703 1.00 91.62 89 LYS A O 1
ATOM 725 N N . ASP A 1 90 ? 15.155 -3.298 -23.634 1.00 93.25 90 ASP A N 1
ATOM 726 C CA . ASP A 1 90 ? 14.711 -4.328 -22.693 1.00 93.25 90 ASP A CA 1
ATOM 727 C C . ASP A 1 90 ? 14.095 -3.726 -21.417 1.00 93.25 90 ASP A C 1
ATOM 729 O O . ASP A 1 90 ? 13.500 -4.448 -20.615 1.00 93.25 90 ASP A O 1
ATOM 733 N N . ILE A 1 91 ? 14.199 -2.403 -21.225 1.00 93.31 91 ILE A N 1
ATOM 734 C CA . ILE A 1 91 ? 13.597 -1.711 -20.083 1.00 93.31 91 ILE A CA 1
ATOM 735 C C . ILE A 1 91 ? 12.062 -1.865 -20.114 1.00 93.31 91 ILE A C 1
ATOM 737 O O . ILE A 1 91 ? 11.428 -1.570 -21.136 1.00 93.31 91 ILE A O 1
ATOM 741 N N . PRO A 1 92 ? 11.433 -2.272 -18.992 1.00 93.31 92 PRO A N 1
ATOM 742 C CA . PRO A 1 92 ? 9.983 -2.368 -18.889 1.00 93.31 92 PRO A CA 1
ATOM 743 C C . PRO A 1 92 ? 9.277 -1.049 -19.208 1.00 93.31 92 PRO A C 1
ATOM 745 O O . PRO A 1 92 ? 9.716 0.038 -18.832 1.00 93.31 92 PRO A O 1
ATOM 748 N N . ARG A 1 93 ? 8.118 -1.145 -19.860 1.00 94.69 93 ARG A N 1
ATOM 749 C CA . ARG A 1 93 ? 7.254 0.017 -20.081 1.00 94.69 93 ARG A CA 1
ATOM 750 C C . ARG A 1 93 ? 6.620 0.480 -18.770 1.00 94.69 93 ARG A C 1
ATOM 752 O O . ARG A 1 93 ? 6.271 -0.342 -17.923 1.00 94.69 93 ARG A O 1
ATOM 759 N N . VAL A 1 94 ? 6.402 1.787 -18.643 1.00 94.62 94 VAL A N 1
ATOM 760 C CA . VAL A 1 94 ? 5.737 2.394 -17.476 1.00 94.62 94 VAL A CA 1
ATOM 761 C C . VAL A 1 94 ? 4.352 1.782 -17.263 1.00 94.62 94 VAL A C 1
ATOM 763 O O . VAL A 1 94 ? 3.991 1.436 -16.142 1.00 94.62 94 VAL A O 1
ATOM 766 N N . GLU A 1 95 ? 3.608 1.557 -18.343 1.00 95.12 95 GLU A N 1
ATOM 767 C CA . GLU A 1 95 ? 2.284 0.944 -18.305 1.00 95.12 95 GLU A CA 1
ATOM 768 C C . GLU A 1 95 ? 2.333 -0.471 -17.725 1.00 95.12 95 GLU A C 1
ATOM 770 O O . GLU A 1 95 ? 1.458 -0.839 -16.9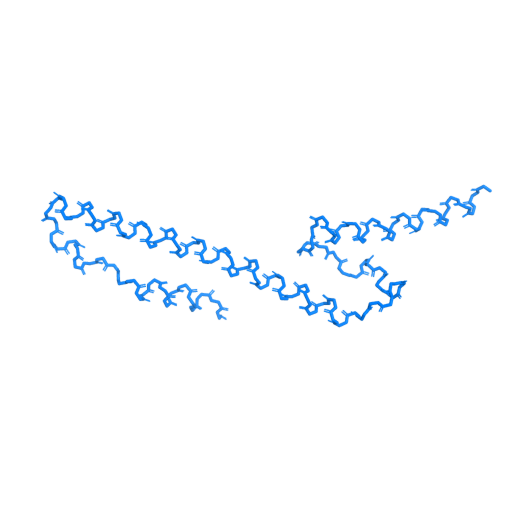49 1.00 95.12 95 GLU A O 1
ATOM 775 N N . ALA A 1 96 ? 3.375 -1.253 -18.033 1.00 94.38 96 ALA A N 1
ATOM 776 C CA . ALA A 1 96 ? 3.527 -2.600 -17.488 1.00 94.38 96 ALA A CA 1
ATOM 777 C C . ALA A 1 96 ? 3.701 -2.577 -15.959 1.00 94.38 96 ALA A C 1
ATOM 779 O O . ALA A 1 96 ? 3.132 -3.420 -15.266 1.00 94.38 96 ALA A O 1
ATOM 780 N N . LEU A 1 97 ? 4.424 -1.585 -15.425 1.00 94.12 97 LEU A N 1
ATOM 781 C CA . LEU A 1 97 ? 4.574 -1.398 -13.979 1.00 94.12 97 LEU A CA 1
ATOM 782 C C . LEU A 1 97 ? 3.266 -0.939 -13.322 1.00 94.12 97 LEU A C 1
ATOM 784 O O . LEU A 1 97 ? 2.902 -1.462 -12.269 1.00 94.12 97 LEU A O 1
ATOM 788 N N . ILE A 1 98 ? 2.536 -0.014 -13.955 1.00 93.38 98 ILE A N 1
ATOM 789 C CA . ILE A 1 98 ? 1.235 0.467 -13.464 1.00 93.38 98 ILE A CA 1
ATOM 790 C C . ILE A 1 98 ? 0.217 -0.677 -13.432 1.00 93.38 98 ILE A C 1
ATOM 792 O O . ILE A 1 98 ? -0.417 -0.906 -12.403 1.00 93.38 98 ILE A O 1
ATOM 796 N N . PHE A 1 99 ? 0.086 -1.429 -14.528 1.00 93.56 99 PHE A N 1
ATOM 797 C CA . PHE A 1 99 ? -0.818 -2.574 -14.585 1.00 93.56 99 PHE A CA 1
ATOM 798 C C . PHE A 1 99 ? -0.407 -3.656 -13.588 1.00 93.56 99 PHE A C 1
ATOM 800 O O . PHE A 1 99 ? -1.262 -4.157 -12.865 1.00 93.56 99 PHE A O 1
ATOM 807 N N . GLY A 1 100 ? 0.885 -3.976 -13.475 1.00 92.06 100 GLY A N 1
ATOM 808 C CA . GLY A 1 100 ? 1.372 -4.939 -12.486 1.00 92.06 100 GLY A CA 1
ATOM 809 C C . GLY A 1 100 ? 1.023 -4.541 -11.048 1.00 92.06 100 GLY A C 1
ATOM 810 O O . GLY A 1 100 ? 0.538 -5.370 -10.277 1.00 92.06 100 GLY A O 1
ATOM 811 N N . ALA A 1 101 ? 1.194 -3.263 -10.697 1.00 90.12 101 ALA A N 1
ATOM 812 C CA . ALA A 1 101 ? 0.792 -2.750 -9.391 1.00 90.12 101 ALA A CA 1
ATOM 813 C C . ALA A 1 101 ? -0.726 -2.863 -9.180 1.00 90.12 101 ALA A C 1
ATOM 815 O O . ALA A 1 101 ? -1.154 -3.310 -8.117 1.00 90.12 101 ALA A O 1
ATOM 816 N N . TRP A 1 102 ? -1.528 -2.541 -10.197 1.00 87.69 102 TRP A N 1
ATOM 817 C CA . TRP A 1 102 ? -2.990 -2.608 -10.136 1.00 87.69 102 TRP A CA 1
ATOM 818 C C . TRP A 1 102 ? -3.535 -4.039 -10.007 1.00 87.69 102 TRP A C 1
ATOM 820 O O . TRP A 1 102 ? -4.421 -4.289 -9.197 1.00 87.69 102 TRP A O 1
ATOM 830 N N . TYR A 1 103 ? -2.989 -5.000 -10.756 1.00 87.25 103 TYR A N 1
ATOM 831 C CA . TYR A 1 103 ? -3.441 -6.397 -10.720 1.00 87.25 103 TYR A CA 1
ATOM 832 C C . TYR A 1 103 ? -2.994 -7.155 -9.468 1.00 87.25 103 TYR A C 1
ATOM 834 O O . TYR A 1 103 ? -3.607 -8.152 -9.111 1.00 87.25 103 TYR A O 1
ATOM 842 N N . SER A 1 104 ? -1.985 -6.664 -8.744 1.00 81.38 104 SER A N 1
ATOM 843 C CA . SER A 1 104 ? -1.537 -7.250 -7.468 1.00 81.38 104 SER A CA 1
ATOM 844 C C . SER A 1 104 ? -2.518 -7.071 -6.288 1.00 81.38 104 SER A C 1
ATOM 846 O O . SER A 1 104 ? -2.140 -7.281 -5.132 1.00 81.38 104 SER A O 1
ATOM 848 N N . LEU A 1 105 ? -3.733 -6.583 -6.553 1.00 63.62 105 LEU A N 1
ATOM 849 C CA . LEU A 1 105 ? -4.800 -6.312 -5.579 1.00 63.62 105 LEU A CA 1
ATOM 850 C C . LEU A 1 105 ? -5.979 -7.282 -5.661 1.00 63.62 105 LEU A C 1
ATOM 852 O O . LEU A 1 105 ? -6.833 -7.239 -4.776 1.00 63.62 105 LEU A O 1
ATOM 856 N N . GLN A 1 106 ? -6.047 -8.086 -6.722 1.00 58.03 106 GLN A N 1
ATOM 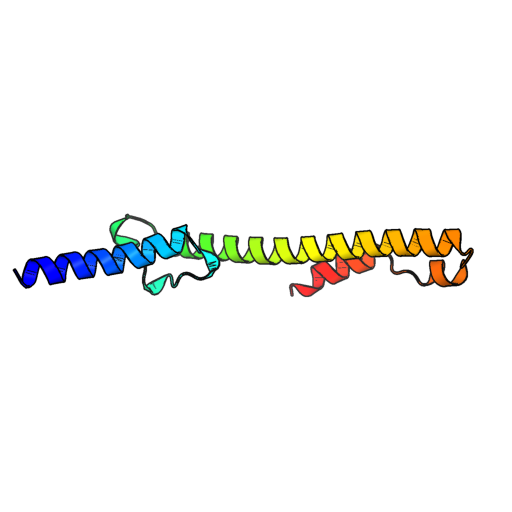857 C CA . GLN A 1 106 ? -7.090 -9.085 -6.937 1.00 58.03 106 GLN A CA 1
ATOM 858 C C . GLN A 1 106 ? -6.659 -10.434 -6.361 1.00 58.03 106 GLN A C 1
ATOM 860 O O . GLN A 1 106 ? -7.536 -11.115 -5.788 1.00 58.03 106 GLN A O 1
#

pLDDT: mean 87.77, std 8.3, range [58.03, 97.62]

Foldseek 3Di:
DVVVVVVVVVVVQQVVLVVCCVVPVQPGDLVSHPCVVVVDDSVVSVVVSVVVVVVVVVVVLVVVLVVVVVVLVVVLVVCVVVVVPVVNVVRDDNVVSVVVSVVVVD

Secondary structure (DSSP, 8-state):
-HHHHHHHHHHHHHHHHHHHHHH-GGG--GGG---GGGT--HHHHHHHHHHHHHHHHHHHHHHHHHHHHHHHHHHHHHHHHTT-HHHHHHSPPHHHHHHHHHHTT-

Radius of gyration: 24.68 Å; chains: 1; bounding box: 51×17×76 Å

Organism: Araneus ventricosus (NCBI:txid182803)

Sequence (106 aa):
MKDGFAERFEQFKTNKSTLALIVNPLNTNTNEINIESFGIDAGLLQMQLMDLKIKDLWSGKFTELKSKLEELEVQKCMHIEQHKWTALKDIPRVEALIFGAWYSLQ